Protein AF-W4RSF4-F1 (afdb_monomer)

Organism: NCBI:txid1294265

InterPro domains:
  IPR002125 Cytidine and deoxycytidylate deaminase domain [PF00383] (5-80)
  IPR002125 Cytidine and deoxycytidylate deaminase domain [PS51747] (5-84)
  IPR015517 Deoxycytidylate deaminase-related [PTHR11086] (2-81)
  IPR016193 Cytidine deaminase-like [SSF53927] (7-80)

Secondary structure (DSSP, 8-state):
-PPPPHHHHHHHHHHHHHTT---TT---EEEEEETTEEEEEEE-EEPTTS--HHHH---B-TTS-B-SEEPHHHHHHHHHHT--

Nearest PDB structures (foldseek):
  2hvv-assembly1_A  TM=9.332E-01  e=1.059E-07  Streptococcus mutans
  4p9e-assembly1_A  TM=8.633E-01  e=1.057E-04  Cyanophage S-TIM5
  4p9c-assembly1_J  TM=8.025E-01  e=9.254E-05  Cyanophage S-TIM5
  1vq2-assembly1_A  TM=8.000E-01  e=4.262E-04  Tequatrovirus T4
  2fl4-assembly1_A-2  TM=3.720E-01  e=7.394E+00  Enterococcus faecalis V583

Foldseek 3Di:
DDDDDLVVVQVVVQVVQLVPALAPVDRGKDFDDDPSDTLFIFIWFADPPDDTCNGVNFDQDPVRDGPRTDHRVRRRVVGSVVPD

Sequence (84 aa):
MERKSWDEYFLDIAEEVGTRSTCPRLHVGCVIVKDKHIVSTGYNGSIHGHEHCEDAGCLINEQGRCIRTLHAEENAVLHADRGF

Solvent-accessible surface area (backbone atoms only — not comparable to full-atom values): 4821 Å² total; per-residue (Å²): 135,82,83,73,53,71,67,59,50,50,48,54,49,15,54,59,43,10,71,72,27,37,36,95,89,63,64,36,35,28,66,44,71,53,97,92,36,78,68,27,53,15,33,22,30,37,56,91,97,53,75,34,31,79,77,72,46,74,41,66,47,99,85,73,44,67,70,53,43,45,48,13,61,57,38,16,53,58,52,43,62,76,69,122

Structure (mmCIF, N/CA/C/O backbone):
data_AF-W4RSF4-F1
#
_entry.id   AF-W4RSF4-F1
#
loop_
_atom_site.group_PDB
_atom_site.id
_atom_site.type_symbol
_atom_site.label_atom_id
_atom_site.label_alt_id
_atom_site.label_comp_id
_atom_site.label_asym_id
_atom_site.label_entity_id
_atom_site.label_seq_id
_atom_site.pdbx_PDB_ins_code
_atom_site.Cartn_x
_atom_site.Cartn_y
_atom_site.Cartn_z
_atom_site.occupancy
_atom_site.B_iso_or_equiv
_atom_site.auth_seq_id
_atom_site.auth_comp_id
_atom_site.auth_asym_id
_atom_site.auth_atom_id
_atom_site.pdbx_PDB_model_num
ATOM 1 N N . MET A 1 1 ? 4.036 2.476 26.829 1.00 74.44 1 MET A N 1
ATOM 2 C CA . MET A 1 1 ? 3.483 2.631 25.471 1.00 74.44 1 MET A CA 1
ATOM 3 C C . MET A 1 1 ? 1.977 2.701 25.624 1.00 74.44 1 MET A C 1
ATOM 5 O O . MET A 1 1 ? 1.420 1.806 26.251 1.00 74.44 1 MET A O 1
ATOM 9 N N . GLU A 1 2 ? 1.357 3.797 25.200 1.00 91.94 2 GLU A N 1
ATOM 10 C CA . GLU A 1 2 ? -0.094 3.977 25.304 1.00 91.94 2 GLU A CA 1
ATOM 11 C C . GLU A 1 2 ? -0.800 3.202 24.182 1.00 91.94 2 GLU A C 1
ATOM 13 O O . GLU A 1 2 ? -0.215 2.955 23.124 1.00 91.94 2 GLU A O 1
ATOM 18 N N . ARG A 1 3 ? -2.031 2.746 24.429 1.00 95.88 3 ARG A N 1
ATOM 19 C CA . ARG A 1 3 ? -2.805 2.001 23.433 1.00 95.88 3 ARG A CA 1
ATOM 20 C C . ARG A 1 3 ? -3.298 2.975 22.363 1.00 95.88 3 ARG A C 1
ATOM 22 O O . ARG A 1 3 ? -4.050 3.885 22.690 1.00 95.88 3 ARG A O 1
ATOM 29 N N . LYS A 1 4 ? -2.921 2.736 21.105 1.00 97.06 4 LYS A N 1
ATOM 30 C CA . LYS A 1 4 ? -3.390 3.519 19.954 1.00 97.06 4 LYS A CA 1
ATOM 31 C C . LYS A 1 4 ? -4.916 3.487 19.834 1.00 97.06 4 LYS A C 1
ATOM 33 O O . LYS A 1 4 ? -5.552 2.469 20.144 1.00 97.06 4 LYS A O 1
ATOM 38 N N . SER A 1 5 ? -5.490 4.591 19.364 1.00 97.94 5 SER A N 1
ATOM 39 C CA . SER A 1 5 ? -6.877 4.625 18.904 1.00 97.94 5 SER A CA 1
ATOM 40 C C . SER A 1 5 ? -7.064 3.708 17.689 1.00 97.94 5 SER A C 1
ATOM 42 O O . SER A 1 5 ? -6.101 3.253 17.070 1.00 97.94 5 SER A O 1
ATOM 44 N N . TRP A 1 6 ? -8.318 3.408 17.346 1.00 97.81 6 TRP A N 1
ATOM 45 C CA . TRP A 1 6 ? -8.608 2.597 16.162 1.00 97.81 6 TRP A CA 1
ATOM 46 C C . TRP A 1 6 ? -8.138 3.272 14.874 1.00 97.81 6 TRP A C 1
ATOM 48 O O . TRP A 1 6 ? -7.554 2.600 14.033 1.00 97.81 6 TRP A O 1
ATOM 58 N N . ASP A 1 7 ? -8.340 4.583 14.751 1.00 97.19 7 ASP A N 1
ATOM 59 C CA . ASP A 1 7 ? -7.954 5.330 13.554 1.00 97.19 7 ASP A CA 1
ATOM 60 C C . ASP A 1 7 ? -6.435 5.329 13.374 1.00 97.19 7 ASP A C 1
ATOM 62 O O . ASP A 1 7 ? -5.957 4.987 12.298 1.00 97.19 7 ASP A O 1
ATOM 66 N N . GLU A 1 8 ? -5.670 5.611 14.435 1.00 98.19 8 GLU A N 1
ATOM 67 C CA . GLU A 1 8 ? -4.203 5.533 14.392 1.00 98.19 8 GLU A CA 1
ATOM 68 C C . GLU A 1 8 ? -3.733 4.128 14.013 1.00 98.19 8 GLU A C 1
ATOM 70 O O . GLU A 1 8 ? -2.914 3.981 13.115 1.00 98.19 8 GLU A O 1
ATOM 75 N N . TYR A 1 9 ? -4.305 3.095 14.639 1.00 98.12 9 TYR A N 1
ATOM 76 C CA . TYR A 1 9 ? -3.970 1.706 14.338 1.00 98.12 9 TYR A CA 1
ATOM 77 C C . TYR A 1 9 ? -4.204 1.354 12.861 1.00 98.12 9 TYR A C 1
ATOM 79 O O . TYR A 1 9 ? -3.343 0.741 12.232 1.00 98.12 9 TYR A O 1
ATOM 87 N N . PHE A 1 10 ? -5.347 1.738 12.288 1.00 98.56 10 PHE A N 1
ATOM 88 C CA . PHE A 1 10 ? -5.641 1.445 10.884 1.00 98.56 10 PHE A CA 1
ATOM 89 C C . PHE A 1 10 ? -4.822 2.299 9.915 1.00 98.56 10 PHE A C 1
ATOM 91 O O . PHE A 1 10 ? -4.455 1.801 8.851 1.00 98.56 10 PHE A O 1
ATOM 98 N N . LEU A 1 11 ? -4.502 3.543 10.278 1.00 98.38 11 LEU A N 1
ATOM 99 C CA . LEU A 1 11 ? -3.623 4.400 9.485 1.00 98.38 11 LEU A CA 1
ATOM 100 C C . LEU A 1 11 ? -2.186 3.871 9.462 1.00 98.38 11 LEU A C 1
ATOM 102 O O . LEU A 1 11 ? -1.609 3.809 8.381 1.00 98.38 11 LEU A O 1
ATOM 106 N N . ASP A 1 12 ? -1.649 3.399 10.593 1.00 98.38 12 ASP A N 1
ATOM 107 C CA . ASP A 1 12 ? -0.327 2.755 10.619 1.00 98.38 12 ASP A CA 1
ATOM 108 C C . ASP A 1 12 ? -0.293 1.534 9.690 1.00 98.38 12 ASP A C 1
ATOM 110 O O . ASP A 1 12 ? 0.675 1.305 8.971 1.00 98.38 12 ASP A O 1
ATOM 114 N N . ILE A 1 13 ? -1.361 0.728 9.695 1.00 98.50 13 ILE A N 1
ATOM 115 C CA . ILE A 1 13 ? -1.454 -0.447 8.823 1.00 98.50 13 ILE A CA 1
ATOM 116 C C . ILE A 1 13 ? -1.545 -0.021 7.359 1.00 98.50 13 ILE A C 1
ATOM 118 O O . ILE A 1 13 ? -0.937 -0.666 6.510 1.00 98.50 13 ILE A O 1
ATOM 122 N N . ALA A 1 14 ? -2.289 1.038 7.037 1.00 98.56 14 ALA A N 1
ATOM 123 C CA . ALA A 1 14 ? -2.350 1.557 5.674 1.00 98.56 14 ALA A CA 1
ATOM 124 C C . ALA A 1 14 ? -0.974 2.044 5.200 1.00 98.56 14 ALA A C 1
ATOM 126 O O . ALA A 1 14 ? -0.591 1.760 4.065 1.00 98.56 14 ALA A O 1
ATOM 127 N N . GLU A 1 15 ? -0.214 2.707 6.070 1.00 98.50 15 GLU A N 1
ATOM 128 C CA . GLU A 1 15 ? 1.164 3.113 5.793 1.00 98.50 15 GLU A CA 1
ATOM 129 C C . GLU A 1 15 ? 2.066 1.892 5.559 1.00 98.50 15 GLU A C 1
ATOM 131 O O . GLU A 1 15 ? 2.731 1.813 4.524 1.00 98.50 15 GLU A O 1
ATOM 136 N N . GLU A 1 16 ? 1.999 0.887 6.438 1.00 98.62 16 GLU A N 1
ATOM 137 C CA . GLU A 1 16 ? 2.761 -0.361 6.312 1.00 98.62 16 GLU A CA 1
ATOM 138 C C . GLU A 1 16 ? 2.409 -1.123 5.024 1.00 98.62 16 GLU A C 1
ATOM 140 O O . GLU A 1 16 ? 3.292 -1.584 4.305 1.00 98.62 16 GLU A O 1
ATOM 145 N N . VAL A 1 17 ? 1.125 -1.212 4.664 1.00 98.31 17 VAL A N 1
ATOM 146 C CA . VAL A 1 17 ? 0.676 -1.806 3.394 1.00 98.31 17 VAL A CA 1
ATOM 147 C C . VAL A 1 17 ? 1.255 -1.037 2.202 1.00 98.31 17 VAL A C 1
ATOM 149 O O . VAL A 1 17 ? 1.703 -1.654 1.233 1.00 98.31 17 VAL A O 1
ATOM 152 N N . GLY A 1 18 ? 1.295 0.295 2.282 1.00 98.12 18 GLY A N 1
ATOM 153 C CA . GLY A 1 18 ? 1.862 1.165 1.252 1.00 98.12 18 GLY A CA 1
ATOM 154 C C . GLY A 1 18 ? 3.358 0.945 1.008 1.00 98.12 18 GLY A C 1
ATOM 155 O O . GLY A 1 18 ? 3.826 1.190 -0.105 1.00 98.12 18 GLY A O 1
ATOM 156 N N . THR A 1 19 ? 4.103 0.405 1.980 1.00 97.88 19 THR A N 1
ATOM 157 C CA . THR A 1 19 ? 5.532 0.070 1.807 1.00 97.88 19 THR A CA 1
ATOM 158 C C . THR A 1 19 ? 5.772 -0.985 0.726 1.00 97.88 19 THR A C 1
ATOM 160 O O . THR A 1 19 ? 6.854 -1.026 0.146 1.00 97.88 19 THR A O 1
ATOM 163 N N . ARG A 1 20 ? 4.757 -1.801 0.404 1.00 96.88 20 ARG A N 1
ATOM 164 C CA . ARG A 1 20 ? 4.799 -2.791 -0.685 1.00 96.88 20 ARG A CA 1
ATOM 165 C C . ARG A 1 20 ? 4.438 -2.227 -2.059 1.00 96.88 20 ARG A C 1
ATOM 167 O O . ARG A 1 20 ? 4.410 -2.987 -3.028 1.00 96.88 20 ARG A O 1
ATOM 174 N N . SER A 1 21 ? 4.122 -0.935 -2.150 1.00 97.25 21 SER A N 1
ATOM 175 C CA . SER A 1 21 ? 3.921 -0.269 -3.434 1.00 97.25 21 SER A CA 1
ATOM 176 C C . SER A 1 21 ? 5.137 -0.452 -4.330 1.00 97.25 21 SER A C 1
ATOM 178 O O . SER A 1 21 ? 6.269 -0.437 -3.868 1.00 97.25 21 SER A O 1
ATOM 180 N N . THR A 1 22 ? 4.873 -0.593 -5.623 1.00 96.44 22 THR A N 1
ATOM 181 C CA . THR A 1 22 ? 5.912 -0.789 -6.645 1.00 96.44 22 THR A CA 1
ATOM 182 C C . THR A 1 22 ? 5.957 0.369 -7.640 1.00 96.44 22 THR A C 1
ATOM 184 O O . THR A 1 22 ? 6.478 0.234 -8.747 1.00 96.44 22 THR A O 1
ATOM 187 N N . CYS A 1 23 ? 5.342 1.507 -7.295 1.00 96.75 23 CYS A N 1
ATOM 188 C CA . CYS A 1 23 ? 5.361 2.719 -8.105 1.00 96.75 23 CYS A CA 1
ATOM 189 C C . CYS A 1 23 ? 6.234 3.787 -7.432 1.00 96.75 23 CYS A C 1
ATOM 191 O O . CYS A 1 23 ? 5.802 4.377 -6.441 1.00 96.75 23 CYS A O 1
ATOM 193 N N . PRO A 1 24 ? 7.390 4.159 -8.012 1.00 94.88 24 PRO A N 1
ATOM 194 C CA . PRO A 1 24 ? 8.317 5.098 -7.374 1.00 94.88 24 PRO A CA 1
ATOM 195 C C . PRO A 1 24 ? 7.778 6.536 -7.290 1.00 94.88 24 PRO A C 1
ATOM 197 O O . PRO A 1 24 ? 8.389 7.398 -6.667 1.00 94.88 24 PRO A O 1
ATOM 200 N N . ARG A 1 25 ? 6.647 6.834 -7.947 1.00 94.88 25 ARG A N 1
ATOM 201 C CA . ARG A 1 25 ? 6.020 8.164 -7.914 1.00 94.88 25 ARG A CA 1
ATOM 202 C C . ARG A 1 25 ? 5.289 8.435 -6.608 1.00 94.88 25 ARG A C 1
ATOM 204 O O . ARG A 1 25 ? 5.261 9.579 -6.168 1.00 94.88 25 ARG A O 1
ATOM 211 N N . LEU A 1 26 ? 4.624 7.417 -6.067 1.00 94.62 26 LEU A N 1
ATOM 212 C CA . LEU A 1 26 ? 3.837 7.526 -4.847 1.00 94.62 26 LEU A CA 1
ATOM 213 C C . LEU A 1 26 ? 3.548 6.131 -4.298 1.00 94.62 26 LEU A C 1
ATOM 215 O O . LEU A 1 26 ? 3.006 5.282 -5.011 1.00 94.62 26 LEU A O 1
ATOM 219 N N . HIS A 1 27 ? 3.864 5.943 -3.023 1.00 97.38 27 HIS A N 1
ATOM 220 C CA . HIS A 1 27 ? 3.558 4.733 -2.278 1.00 97.38 27 HIS A CA 1
ATOM 221 C C . HIS A 1 27 ? 2.208 4.931 -1.594 1.00 97.38 27 HIS A C 1
ATOM 223 O O . HIS A 1 27 ? 2.061 5.815 -0.754 1.00 97.38 27 HIS A O 1
ATOM 229 N N . VAL A 1 28 ? 1.209 4.153 -2.002 1.00 98.31 28 VAL A N 1
ATOM 230 C CA . VAL A 1 28 ? -0.162 4.255 -1.500 1.00 98.31 28 VAL A CA 1
ATOM 231 C C . VAL A 1 28 ? -0.566 2.907 -0.928 1.00 98.31 28 VAL A C 1
ATOM 233 O O . VAL A 1 28 ? -0.428 1.883 -1.600 1.00 98.31 28 VAL A O 1
ATOM 236 N N . GLY A 1 29 ? -1.086 2.918 0.295 1.00 98.31 29 GLY A N 1
ATOM 237 C CA . GLY A 1 29 ? -1.736 1.775 0.921 1.00 98.31 29 GLY A CA 1
ATOM 238 C C . GLY A 1 29 ? -3.173 2.105 1.310 1.00 98.31 29 GLY A C 1
ATOM 239 O O . GLY A 1 29 ? -3.520 3.253 1.583 1.00 98.31 29 GLY A O 1
ATOM 240 N N . CYS A 1 30 ? -4.023 1.087 1.298 1.00 98.50 30 CYS A N 1
ATOM 241 C CA . CYS A 1 30 ? -5.442 1.169 1.600 1.00 98.50 30 CYS A CA 1
ATOM 242 C C . CYS A 1 30 ? -5.837 0.003 2.510 1.00 98.50 30 CYS A C 1
ATOM 244 O O . CYS A 1 30 ? -5.387 -1.131 2.320 1.00 98.50 30 CYS A O 1
ATOM 246 N N . VAL A 1 31 ? -6.703 0.284 3.482 1.00 98.25 31 VAL A N 1
ATOM 247 C CA . VAL A 1 31 ? -7.288 -0.701 4.395 1.00 98.25 31 VAL A CA 1
ATOM 248 C C . VAL A 1 31 ? -8.797 -0.483 4.412 1.00 98.25 31 VAL A C 1
ATOM 250 O O . VAL A 1 31 ? -9.267 0.606 4.738 1.00 98.25 31 VAL A O 1
ATOM 253 N N . ILE A 1 32 ? -9.564 -1.519 4.075 1.00 97.75 32 ILE A N 1
ATOM 254 C CA . ILE A 1 32 ? -11.024 -1.522 4.196 1.00 97.75 32 ILE A CA 1
ATOM 255 C C . ILE A 1 32 ? -11.374 -2.154 5.538 1.00 97.75 32 ILE A C 1
ATOM 257 O O . ILE A 1 32 ? -11.026 -3.306 5.800 1.00 97.75 32 ILE A O 1
ATOM 261 N N . VAL A 1 33 ? -12.079 -1.406 6.383 1.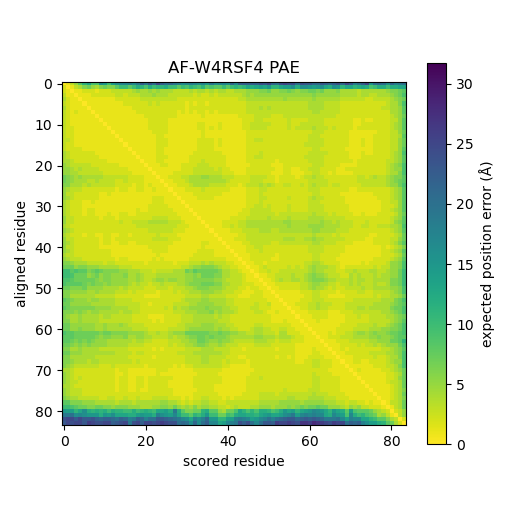00 97.38 33 VAL A N 1
ATOM 262 C CA . VAL A 1 33 ? -12.448 -1.826 7.738 1.00 97.38 33 VAL A CA 1
ATOM 263 C C . VAL A 1 33 ? -13.966 -1.874 7.873 1.00 97.38 33 VAL A C 1
ATOM 265 O O . VAL A 1 33 ? -14.665 -0.955 7.451 1.00 97.38 33 VAL A O 1
ATOM 268 N N . LYS A 1 34 ? -14.476 -2.927 8.513 1.00 96.00 34 LYS A N 1
ATOM 269 C CA . LYS A 1 34 ? -15.879 -3.065 8.910 1.00 96.00 34 LYS A CA 1
ATOM 270 C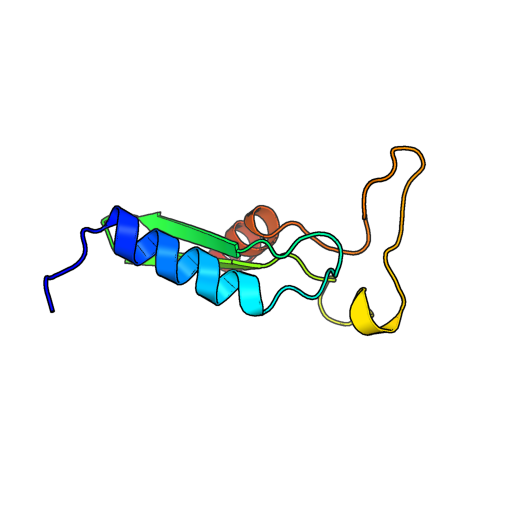 C . LYS A 1 34 ? -15.945 -3.553 10.350 1.00 96.00 34 LYS A C 1
ATOM 272 O O . LYS A 1 34 ? -15.286 -4.524 10.695 1.00 96.00 34 LYS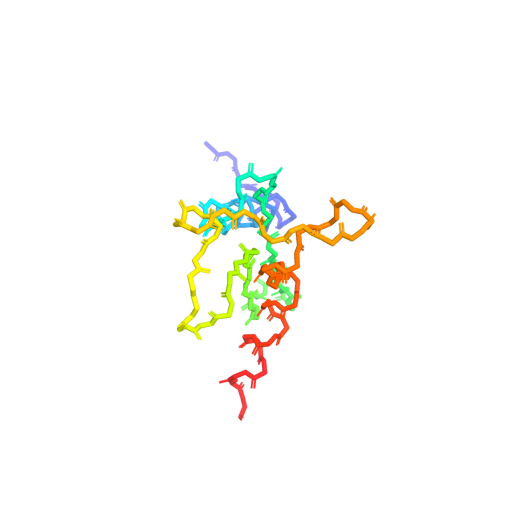 A O 1
ATOM 277 N N . ASP A 1 35 ? -16.706 -2.867 11.199 1.00 96.81 35 ASP A N 1
ATOM 278 C CA . ASP A 1 35 ? -16.888 -3.239 12.611 1.00 96.81 35 ASP A CA 1
ATOM 279 C C . ASP A 1 35 ? -15.561 -3.447 13.373 1.00 96.81 35 ASP A C 1
ATOM 281 O O . ASP A 1 35 ? -15.443 -4.333 14.214 1.00 96.81 35 ASP A O 1
ATOM 285 N N . LYS A 1 36 ? -14.548 -2.614 13.079 1.00 96.31 36 LYS A N 1
ATOM 286 C CA . LYS A 1 36 ? -13.165 -2.703 13.609 1.00 96.31 36 LYS A CA 1
ATOM 287 C C . LYS A 1 36 ? -12.395 -3.966 13.194 1.00 96.31 36 LYS A C 1
ATOM 289 O O . LYS A 1 36 ? -11.336 -4.248 13.751 1.00 96.31 36 LYS A O 1
ATOM 294 N N . HIS A 1 37 ? -12.878 -4.689 12.190 1.00 95.44 37 HIS A N 1
ATOM 295 C CA . HIS A 1 37 ? -12.172 -5.783 11.537 1.00 95.44 37 HIS A CA 1
ATOM 296 C C . HIS A 1 37 ? -11.689 -5.352 10.155 1.00 95.44 37 HIS A C 1
ATOM 298 O O . HIS A 1 37 ? -12.424 -4.729 9.389 1.00 95.44 37 HIS A O 1
ATOM 304 N N . ILE A 1 38 ? -10.444 -5.696 9.831 1.00 96.88 38 ILE A N 1
ATOM 305 C CA . ILE A 1 38 ? -9.898 -5.493 8.490 1.00 96.88 38 ILE A CA 1
ATOM 306 C C . ILE A 1 38 ? -10.563 -6.507 7.561 1.00 96.88 38 ILE A C 1
ATOM 308 O O . ILE A 1 38 ? -10.472 -7.711 7.789 1.00 96.88 38 ILE A O 1
ATOM 312 N N . VAL A 1 39 ? -11.243 -6.004 6.536 1.00 96.00 39 VAL A N 1
ATOM 313 C CA . VAL A 1 39 ? -11.889 -6.806 5.490 1.00 96.00 39 VAL A CA 1
ATOM 314 C C . VAL A 1 39 ? -10.892 -7.111 4.381 1.00 96.00 39 VAL A C 1
ATOM 316 O O . VAL A 1 39 ? -10.827 -8.233 3.894 1.00 96.00 39 VAL A O 1
ATOM 319 N N . SER A 1 40 ? -10.120 -6.104 3.976 1.00 97.44 40 SER A N 1
ATOM 320 C CA . SER A 1 40 ? -9.161 -6.214 2.883 1.00 97.44 40 SER A CA 1
ATOM 321 C C . SER A 1 40 ? -8.122 -5.101 2.960 1.00 97.44 40 SER A C 1
ATOM 323 O O . SER A 1 40 ? -8.345 -4.065 3.594 1.00 97.44 40 SER A O 1
ATOM 325 N N . THR A 1 41 ? -6.998 -5.310 2.288 1.00 97.62 41 THR A N 1
ATOM 326 C CA . THR A 1 41 ? -5.941 -4.321 2.103 1.00 97.62 41 THR A CA 1
ATOM 327 C C . THR A 1 41 ? -5.525 -4.268 0.639 1.00 97.62 41 THR A C 1
ATOM 329 O O . THR A 1 41 ? -5.752 -5.204 -0.131 1.00 97.62 41 THR A O 1
ATOM 332 N N . GLY A 1 42 ? -4.912 -3.162 0.238 1.00 97.25 42 GLY A N 1
ATOM 333 C CA . GLY A 1 42 ? -4.364 -3.009 -1.101 1.00 97.25 42 GLY A CA 1
ATOM 334 C C . GLY A 1 42 ? -3.268 -1.960 -1.131 1.00 97.25 42 GLY A C 1
ATOM 335 O O . GLY A 1 42 ? -3.284 -1.012 -0.354 1.00 97.25 42 GLY A O 1
ATOM 336 N N . TYR A 1 43 ? -2.315 -2.137 -2.035 1.00 97.94 43 TYR A N 1
ATOM 337 C CA . TYR A 1 43 ? -1.292 -1.149 -2.362 1.00 97.94 43 TYR A CA 1
ATOM 338 C C . TYR A 1 43 ? -1.289 -0.919 -3.868 1.00 97.94 43 TYR A C 1
ATOM 340 O O . TYR A 1 43 ? -1.755 -1.774 -4.628 1.00 97.94 43 TYR A O 1
ATOM 348 N N . ASN A 1 44 ? -0.792 0.225 -4.328 1.00 97.69 44 ASN A N 1
ATOM 349 C CA . ASN A 1 44 ? -0.725 0.483 -5.761 1.00 97.69 44 ASN A CA 1
ATOM 350 C C . ASN A 1 44 ? 0.412 -0.316 -6.420 1.00 97.69 44 ASN A C 1
ATOM 352 O O . ASN A 1 44 ? 1.572 -0.266 -6.006 1.00 97.69 44 ASN A O 1
ATOM 356 N N . GLY A 1 45 ? 0.080 -1.059 -7.470 1.00 96.56 45 GLY A N 1
ATOM 357 C CA . GLY A 1 45 ? 1.010 -1.969 -8.130 1.00 96.56 45 GLY A CA 1
ATOM 358 C C . GLY A 1 45 ? 0.457 -2.514 -9.436 1.00 96.56 45 GLY A C 1
ATOM 359 O O . GLY A 1 45 ? -0.735 -2.381 -9.720 1.00 96.56 45 GLY A O 1
ATOM 360 N N . SER A 1 46 ? 1.335 -3.085 -10.257 1.00 94.12 46 SER A N 1
ATOM 361 C CA . SER A 1 46 ? 0.936 -3.708 -11.517 1.00 94.12 46 SER A CA 1
ATOM 362 C C . SER A 1 46 ? -0.019 -4.876 -11.298 1.00 94.12 46 SER A C 1
ATOM 364 O O . SER A 1 46 ? -0.003 -5.540 -10.261 1.00 94.12 46 SER A O 1
ATOM 366 N N . ILE A 1 47 ? -0.836 -5.141 -12.315 1.00 90.94 47 ILE A N 1
ATOM 367 C CA . ILE A 1 47 ? -1.678 -6.337 -12.372 1.00 90.94 47 ILE A CA 1
ATOM 368 C C . ILE A 1 47 ? -0.787 -7.583 -12.253 1.00 90.94 47 ILE A C 1
ATOM 370 O O . ILE A 1 47 ? 0.333 -7.614 -12.765 1.00 90.94 47 ILE A O 1
ATOM 374 N N . HIS A 1 48 ? -1.292 -8.620 -11.583 1.00 86.69 48 HIS A N 1
ATOM 375 C CA . HIS A 1 48 ? -0.578 -9.884 -11.420 1.00 86.69 48 HIS A CA 1
ATOM 376 C C . HIS A 1 48 ? -0.080 -10.436 -12.767 1.00 86.69 48 HIS A C 1
ATOM 378 O O . HIS A 1 48 ? -0.849 -10.531 -13.722 1.00 86.69 48 HIS A O 1
ATOM 384 N N . GLY A 1 49 ? 1.200 -10.810 -12.827 1.00 89.12 49 GLY A N 1
ATOM 385 C CA . GLY A 1 49 ? 1.841 -11.338 -14.036 1.00 89.12 49 GLY A CA 1
ATOM 386 C C . GLY A 1 49 ? 2.404 -10.279 -14.993 1.00 89.12 49 GLY A C 1
ATOM 387 O O . GLY A 1 49 ? 2.979 -10.650 -16.012 1.00 89.12 49 GLY A O 1
ATOM 388 N N . HIS A 1 50 ? 2.280 -8.987 -14.675 1.00 92.62 50 HIS A N 1
ATOM 389 C CA . HIS A 1 50 ? 2.882 -7.894 -15.442 1.00 92.62 50 HIS A CA 1
ATOM 390 C C . HIS A 1 50 ? 4.061 -7.253 -14.704 1.00 92.62 50 HIS A C 1
ATOM 392 O O . HIS A 1 50 ? 4.126 -7.270 -13.478 1.00 92.62 50 HIS A O 1
ATOM 398 N N . GLU A 1 51 ? 4.971 -6.640 -15.463 1.00 94.56 51 GLU A N 1
ATOM 399 C CA . GLU A 1 51 ? 6.130 -5.923 -14.919 1.00 94.56 51 GLU A CA 1
ATOM 400 C C . GLU A 1 51 ? 5.711 -4.759 -14.019 1.00 94.56 51 GLU A C 1
ATOM 402 O O . GLU A 1 51 ? 4.770 -4.014 -14.339 1.00 94.56 51 GLU A O 1
ATOM 407 N N . HIS A 1 52 ? 6.450 -4.561 -12.929 1.00 95.56 52 HIS A N 1
ATOM 408 C CA . HIS A 1 52 ? 6.269 -3.440 -12.017 1.00 95.56 52 HIS A CA 1
ATOM 409 C C . HIS A 1 52 ? 6.929 -2.159 -12.545 1.00 95.56 52 HIS A C 1
ATOM 411 O O . HIS A 1 52 ? 7.768 -2.198 -13.447 1.00 95.56 52 HIS A O 1
ATOM 417 N N . CYS A 1 53 ? 6.550 -0.990 -12.009 1.00 96.62 53 CYS A N 1
ATOM 418 C CA . CYS A 1 53 ? 7.211 0.263 -12.400 1.00 96.62 53 CYS A CA 1
ATOM 419 C C . CYS A 1 53 ? 8.686 0.288 -11.982 1.00 96.62 53 CYS A C 1
ATOM 421 O O . CYS A 1 53 ? 9.466 1.003 -12.603 1.00 96.62 53 CYS A O 1
ATOM 423 N N . GLU A 1 54 ? 9.053 -0.457 -10.940 1.00 94.88 54 GLU A N 1
ATOM 424 C CA . GLU A 1 54 ? 10.442 -0.648 -10.508 1.00 94.88 54 GLU A CA 1
ATOM 425 C C . GLU A 1 54 ? 11.283 -1.387 -11.556 1.00 94.88 54 GLU A C 1
ATOM 427 O O . GLU A 1 54 ? 12.456 -1.064 -11.719 1.00 94.88 54 GLU A O 1
ATOM 432 N N . ASP A 1 55 ? 10.674 -2.303 -12.317 1.00 95.00 55 ASP A N 1
ATOM 433 C CA . ASP A 1 55 ? 11.368 -3.097 -13.335 1.00 95.00 55 ASP A CA 1
ATOM 434 C C . ASP A 1 55 ? 11.367 -2.407 -14.708 1.00 95.00 55 ASP A C 1
ATOM 436 O O . ASP A 1 55 ? 12.391 -2.326 -15.385 1.00 95.00 55 ASP A O 1
ATOM 440 N N . ALA A 1 56 ? 10.206 -1.896 -15.129 1.00 96.12 56 ALA A N 1
ATOM 441 C CA . ALA A 1 56 ? 9.957 -1.442 -16.502 1.00 96.12 56 ALA A CA 1
ATOM 442 C C . ALA A 1 56 ? 9.674 0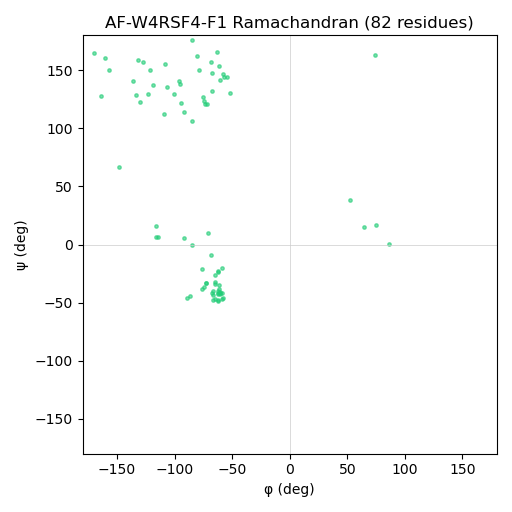.064 -16.622 1.00 96.12 56 ALA A C 1
ATOM 444 O O . ALA A 1 56 ? 9.290 0.556 -17.688 1.00 96.12 56 ALA A O 1
ATOM 445 N N . GLY A 1 57 ? 9.812 0.808 -15.523 1.00 96.12 57 GLY A N 1
ATOM 446 C CA . GLY A 1 57 ? 9.454 2.219 -15.453 1.00 96.12 57 GLY A CA 1
ATOM 447 C C . GLY A 1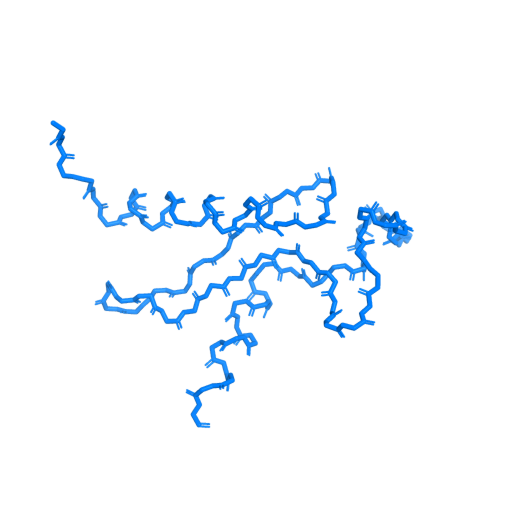 57 ? 7.941 2.467 -15.418 1.00 96.12 57 GLY A C 1
ATOM 448 O O . GLY A 1 57 ? 7.102 1.619 -15.746 1.00 96.12 57 GLY A O 1
ATOM 449 N N . CYS A 1 58 ? 7.564 3.680 -15.009 1.00 96.62 58 CYS A N 1
ATOM 450 C CA . CYS A 1 58 ? 6.165 4.099 -15.013 1.00 96.62 58 CYS A CA 1
ATOM 451 C C . CYS A 1 58 ? 5.639 4.228 -16.452 1.00 96.62 58 CYS A C 1
ATOM 453 O O . CYS A 1 58 ? 6.249 4.906 -17.276 1.00 96.62 58 CYS A O 1
ATOM 455 N N . LEU A 1 59 ? 4.464 3.655 -16.730 1.00 96.19 59 LEU A N 1
ATOM 456 C CA . LEU A 1 59 ? 3.740 3.901 -17.980 1.00 96.19 59 LEU A CA 1
ATOM 457 C C . LEU A 1 59 ? 2.906 5.173 -17.820 1.00 96.19 59 LEU A C 1
ATOM 459 O O . LEU A 1 59 ? 1.911 5.157 -17.098 1.00 96.19 59 LEU A O 1
ATOM 463 N N . ILE A 1 60 ? 3.329 6.273 -18.440 1.00 96.75 60 ILE A N 1
ATOM 464 C CA . ILE A 1 60 ? 2.709 7.591 -18.261 1.00 96.75 60 ILE A CA 1
ATOM 465 C C . ILE A 1 60 ? 1.785 7.916 -19.437 1.00 96.75 60 ILE A C 1
ATOM 467 O O . ILE A 1 60 ? 2.194 7.813 -20.590 1.00 96.75 60 ILE A O 1
ATOM 471 N N . ASN A 1 61 ? 0.547 8.323 -19.146 1.00 96.25 61 ASN A N 1
ATOM 472 C CA . ASN A 1 61 ? -0.400 8.789 -20.162 1.00 96.25 61 ASN A CA 1
ATOM 473 C C . ASN A 1 61 ? -0.220 10.287 -20.493 1.00 96.25 61 ASN A C 1
ATOM 475 O O . ASN A 1 61 ? 0.545 10.997 -19.842 1.00 96.25 61 ASN A O 1
ATOM 479 N N . GLU A 1 62 ? -0.981 10.796 -21.466 1.00 96.62 62 GLU A N 1
ATOM 480 C CA . GLU A 1 62 ? -0.936 12.205 -21.906 1.00 96.62 62 GLU A CA 1
ATOM 481 C C . GLU A 1 62 ? -1.247 13.222 -20.791 1.00 96.62 62 GLU A C 1
ATOM 483 O O . GLU A 1 62 ? -0.861 14.384 -20.873 1.00 96.62 62 GLU A O 1
ATOM 488 N N . GLN A 1 63 ? -1.914 12.787 -19.718 1.00 95.44 63 GLN A N 1
ATOM 489 C CA . GLN A 1 63 ? -2.246 13.608 -18.550 1.00 95.44 63 GLN A CA 1
ATOM 490 C C . GLN A 1 63 ? -1.178 13.537 -17.444 1.00 95.44 63 GLN A C 1
ATOM 492 O O . GLN A 1 63 ? -1.391 14.051 -16.345 1.00 95.44 63 GLN A O 1
ATOM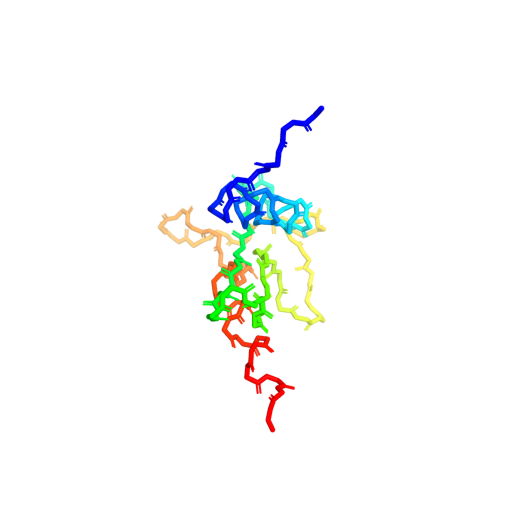 497 N N . GLY A 1 64 ? -0.048 12.864 -17.685 1.00 94.38 64 GLY A N 1
ATOM 498 C CA . GLY A 1 64 ? 1.032 12.720 -16.707 1.00 94.38 64 GLY A CA 1
ATOM 499 C C . GLY A 1 64 ? 0.744 11.719 -15.580 1.00 94.38 64 GLY A C 1
ATOM 500 O O . GLY A 1 64 ? 1.417 11.751 -14.545 1.00 94.38 64 GLY A O 1
ATOM 501 N N . ARG A 1 65 ? -0.251 10.836 -15.744 1.00 93.56 65 ARG A N 1
ATOM 502 C CA . ARG A 1 65 ? -0.629 9.815 -14.751 1.00 93.56 65 ARG A CA 1
ATOM 503 C C . ARG A 1 65 ? 0.023 8.477 -15.070 1.00 93.56 65 ARG A C 1
ATOM 505 O O . ARG A 1 65 ? 0.087 8.085 -16.232 1.00 93.56 65 ARG A O 1
ATOM 512 N N . CYS A 1 66 ? 0.473 7.768 -14.033 1.00 96.00 66 CYS A N 1
ATOM 513 C CA . CYS A 1 66 ? 0.917 6.386 -14.184 1.00 96.00 66 CYS A CA 1
ATOM 514 C C . CYS A 1 66 ? -0.303 5.480 -14.361 1.00 96.00 66 CYS A C 1
ATOM 516 O O . CYS A 1 66 ? -1.183 5.483 -13.509 1.00 96.00 66 CYS A O 1
ATOM 518 N N . ILE A 1 67 ? -0.334 4.721 -15.451 1.00 95.50 67 ILE A N 1
ATOM 519 C CA . ILE A 1 67 ? -1.413 3.787 -15.798 1.00 95.50 67 ILE A CA 1
ATOM 520 C C . ILE A 1 67 ? -0.949 2.322 -15.790 1.00 95.50 67 ILE A C 1
ATOM 522 O O . ILE A 1 67 ? -1.697 1.437 -16.186 1.00 95.50 67 ILE A O 1
ATOM 526 N N . ARG A 1 68 ? 0.295 2.051 -15.361 1.00 95.81 68 ARG A N 1
ATOM 527 C CA . ARG A 1 68 ? 0.803 0.678 -15.184 1.00 95.81 68 ARG A CA 1
ATOM 528 C C . ARG A 1 68 ? 0.215 0.020 -13.935 1.00 95.81 68 ARG A C 1
ATOM 530 O O . ARG A 1 68 ? -0.032 -1.181 -13.923 1.00 95.81 68 ARG A O 1
ATOM 537 N N . THR A 1 69 ? 0.028 0.809 -12.883 1.00 96.50 69 THR A N 1
ATOM 538 C CA . THR A 1 69 ? -0.442 0.330 -11.586 1.00 96.50 69 THR A CA 1
ATOM 539 C C . THR A 1 69 ? -1.943 0.488 -11.445 1.00 96.50 69 THR A C 1
ATOM 541 O O . THR A 1 69 ? -2.465 1.564 -11.733 1.00 96.50 69 THR A O 1
ATOM 544 N N . LEU A 1 70 ? -2.596 -0.528 -10.887 1.00 96.12 70 LEU A N 1
ATOM 545 C CA . LEU A 1 70 ? -3.871 -0.333 -10.209 1.00 96.12 70 LEU A CA 1
ATOM 546 C C . LEU A 1 70 ? -3.643 0.491 -8.944 1.00 96.12 70 LEU A C 1
ATOM 548 O O . LEU A 1 70 ? -2.582 0.411 -8.313 1.00 96.12 70 LEU A O 1
ATOM 552 N N . HIS A 1 71 ? -4.636 1.289 -8.590 1.00 97.38 71 HIS A N 1
ATOM 553 C CA . HIS A 1 71 ? -4.643 2.055 -7.357 1.00 97.38 71 HIS A CA 1
ATOM 554 C C . HIS A 1 71 ? -4.767 1.125 -6.138 1.00 97.38 71 HIS A C 1
ATOM 556 O O . HIS A 1 71 ? -5.241 -0.011 -6.234 1.00 97.38 71 HIS A O 1
ATOM 562 N N . ALA A 1 72 ? -4.327 1.603 -4.973 1.00 98.06 72 ALA A N 1
ATOM 563 C CA . ALA A 1 72 ? -4.374 0.823 -3.737 1.00 98.06 72 ALA A CA 1
ATOM 564 C C . ALA A 1 72 ? -5.817 0.464 -3.355 1.00 98.06 72 ALA A C 1
ATOM 566 O O . ALA A 1 72 ? -6.097 -0.650 -2.924 1.00 98.06 72 ALA A O 1
ATOM 567 N N . GLU A 1 73 ? -6.727 1.404 -3.575 1.00 97.69 73 GLU A N 1
ATOM 568 C CA . GLU A 1 73 ? -8.158 1.315 -3.322 1.00 97.69 73 GLU A CA 1
ATOM 569 C C . GLU A 1 73 ? -8.826 0.292 -4.248 1.00 97.69 73 GLU A C 1
ATOM 571 O O . GLU A 1 73 ? -9.613 -0.535 -3.790 1.00 97.69 73 GLU A O 1
ATOM 576 N N . GLU A 1 74 ? -8.465 0.294 -5.536 1.00 96.50 74 GLU A N 1
ATOM 577 C CA . GLU A 1 74 ? -8.942 -0.697 -6.510 1.00 96.50 74 GLU A CA 1
ATOM 578 C C . GLU A 1 74 ? -8.489 -2.100 -6.109 1.00 96.50 74 GLU A C 1
ATOM 580 O O . GLU A 1 74 ? -9.305 -3.020 -6.041 1.00 96.50 74 GLU A O 1
ATOM 585 N N . ASN A 1 75 ? -7.206 -2.258 -5.770 1.00 95.31 75 ASN A N 1
ATOM 586 C CA . ASN A 1 75 ? -6.678 -3.529 -5.287 1.00 95.31 75 ASN A CA 1
ATOM 587 C C . ASN A 1 75 ? -7.374 -3.979 -3.995 1.00 95.31 75 ASN A C 1
ATOM 589 O O . ASN A 1 75 ? -7.732 -5.150 -3.890 1.00 95.31 75 ASN A O 1
ATOM 593 N N . ALA A 1 76 ? -7.633 -3.076 -3.045 1.00 95.94 76 ALA A N 1
ATOM 594 C CA . ALA A 1 76 ? -8.330 -3.415 -1.806 1.00 95.94 76 ALA A CA 1
ATOM 595 C C . ALA A 1 76 ? -9.759 -3.924 -2.066 1.00 95.94 76 ALA A C 1
ATOM 597 O O . ALA A 1 76 ? -10.167 -4.926 -1.474 1.00 95.94 76 ALA A O 1
ATOM 598 N N . VAL A 1 77 ? -10.502 -3.294 -2.982 1.00 95.44 77 VAL A N 1
ATOM 599 C CA . VAL A 1 77 ? -11.847 -3.747 -3.381 1.00 95.44 77 VAL A CA 1
ATOM 600 C C . VAL A 1 77 ? -11.786 -5.092 -4.107 1.00 95.44 77 VAL A C 1
ATOM 602 O O . VAL A 1 77 ? -12.505 -6.017 -3.738 1.00 95.44 77 VAL A O 1
ATOM 605 N N . LEU A 1 78 ? -10.890 -5.242 -5.087 1.00 92.50 78 LEU A N 1
ATOM 606 C CA . LEU A 1 78 ? -10.725 -6.493 -5.836 1.00 92.50 78 LEU A CA 1
ATOM 607 C C . LEU A 1 78 ? -10.300 -7.660 -4.934 1.00 92.50 78 LEU A C 1
ATOM 609 O O 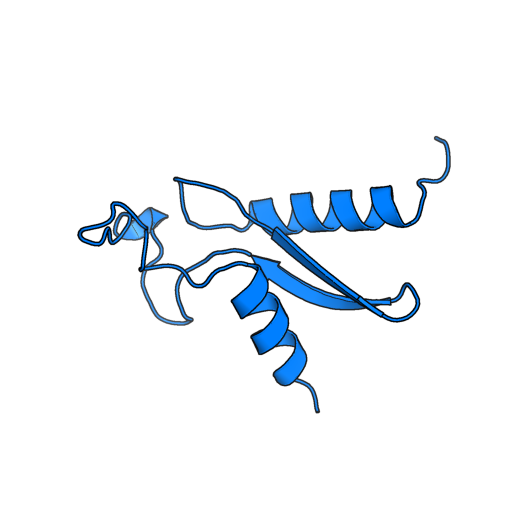. LEU A 1 78 ? -10.696 -8.798 -5.168 1.00 92.50 78 LEU A O 1
ATOM 613 N N . HIS A 1 79 ? -9.494 -7.404 -3.902 1.00 87.38 79 HIS A N 1
ATOM 614 C CA . HIS A 1 79 ? -9.114 -8.419 -2.921 1.00 87.38 79 HIS A CA 1
ATOM 615 C C . HIS A 1 79 ? -10.252 -8.786 -1.970 1.00 87.38 79 HIS A C 1
ATOM 617 O O . HIS A 1 79 ? -10.352 -9.954 -1.602 1.00 87.38 79 HIS A O 1
ATOM 623 N N . ALA A 1 80 ? -11.123 -7.834 -1.621 1.00 87.12 80 ALA A N 1
ATOM 624 C CA . ALA A 1 80 ? -12.308 -8.113 -0.813 1.00 87.12 80 ALA A CA 1
ATOM 625 C C . ALA A 1 80 ? -13.297 -9.037 -1.549 1.00 87.12 80 ALA A C 1
ATOM 627 O O . ALA A 1 80 ? -13.943 -9.866 -0.918 1.00 87.12 80 ALA A O 1
ATOM 628 N N . ASP A 1 81 ? -13.383 -8.918 -2.878 1.00 79.38 81 ASP A N 1
ATOM 629 C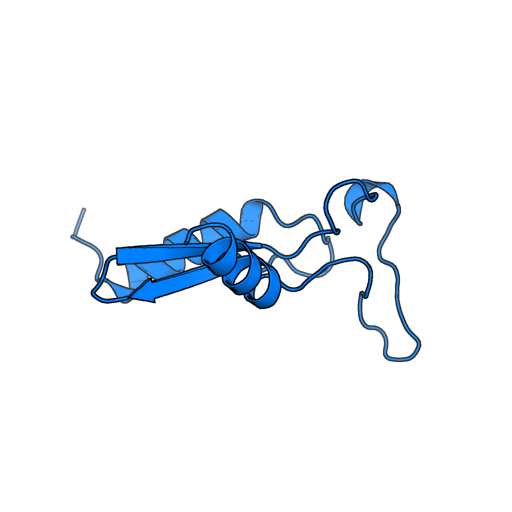 CA . ASP A 1 81 ? -14.263 -9.731 -3.730 1.00 79.38 81 ASP A CA 1
ATOM 630 C C . ASP A 1 81 ? -13.741 -11.164 -3.958 1.00 79.38 81 ASP A C 1
ATOM 632 O O . ASP A 1 81 ? -14.507 -12.083 -4.220 1.00 79.38 81 ASP A O 1
ATOM 636 N N . ARG A 1 82 ? -12.434 -11.411 -3.775 1.00 67.25 82 ARG A N 1
ATOM 637 C CA . ARG A 1 82 ? -11.816 -12.749 -3.927 1.00 67.25 82 ARG A CA 1
ATOM 638 C C . ARG A 1 82 ? -12.184 -13.744 -2.810 1.00 67.25 82 ARG A C 1
ATOM 640 O O . ARG A 1 82 ? -11.578 -14.813 -2.734 1.00 67.25 82 ARG A O 1
ATOM 647 N N . GLY A 1 83 ? -13.154 -13.408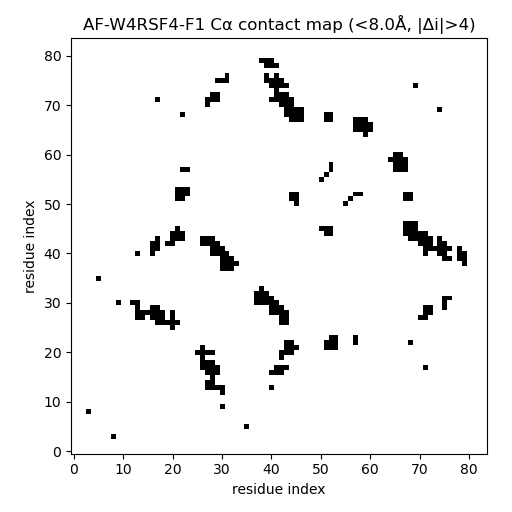 -1.957 1.00 56.94 83 GLY A N 1
ATOM 648 C CA . GLY A 1 83 ? -13.590 -14.204 -0.814 1.00 56.94 83 GLY A CA 1
ATOM 649 C C . GLY A 1 83 ? -15.074 -14.048 -0.474 1.00 56.94 83 GLY A C 1
ATOM 650 O O . GLY A 1 83 ? -15.385 -13.574 0.617 1.00 56.94 83 GLY A O 1
ATOM 651 N N . PHE A 1 84 ? -15.947 -14.510 -1.379 1.00 41.81 84 PHE A N 1
ATOM 652 C CA . PHE A 1 84 ? -17.215 -15.204 -1.095 1.00 41.81 84 PHE A CA 1
ATOM 653 C C . PHE A 1 84 ? -17.412 -16.347 -2.095 1.00 41.81 84 PHE A C 1
ATOM 655 O O . PHE A 1 84 ? -17.153 -16.126 -3.299 1.00 41.81 84 PHE A O 1
#

Radius of gyration: 14.41 Å; Cα contacts (8 Å, |Δi|>4): 154; chains: 1; bounding box: 29×29×47 Å

Mean predicted aligned error: 3.49 Å

pLDDT: mean 94.15, std 8.63, range [41.81, 98.62]

=== Feature glossary ===
Feature key, reading from the visual/contextual features back to the raw sequence:

Rendered structure images. Structure images are PyMOL renders from six orthogonal camera directions. Cartoon representation draws helices as coils and strands as arrows; sticks shows the backbone as bonds; surface shows the solvent-excluded envelope. Rainbow coloring maps sequence position to hue (blue→red, N→C); chain coloring assigns a distinct color per polypeptide.

Contact-map, Ramachandran, and PAE plots. Three diagnostic plots accompany the record. The Cα contact map visualizes the tertiary structure as a 2D adjacency matrix (8 Å cutoff, sequence-local contacts suppressed). The Ramachandran plot shows the distribution of backbone (φ, ψ) torsions, with points in the α and β basins reflecting secondary structure content. The PAE plot shows AlphaFold's inter-residue confidence as a color matrix.

InterPro / GO / CATH / organism. The annotation block draws on four external resources. InterPro: which protein families and domains the sequence belongs to. GO: standardized terms for what the protein does, what process it participates in, and where in the cell it acts. CATH: which structural fold it has in the CATH hierarchy. Organism: the species of origin.

Nearest PDB structures. Structural nearest neighbors (via Foldseek easy-search vs the PDB). Reported per hit: target PDB id, E-value, and alignment TM-score. A TM-score above ~0.5 is the conventional threshold for 'same fold'.

Predicted aligned error. Predicted aligned error is AlphaFold's pairwise confidence. Unlike pLDDT (per-residue), PAE is per-residue-pair and captures whether two parts of the structure are correctly placed relative to each other. Units are ångströms of expected positional error.

Solvent-accessible surface area. SASA measures how much of the protein is reachable by solvent. It is computed by rolling a water-sized probe over the atomic surface and summing the exposed area (Å²). Per-residue SASA distinguishes core (buried, low SASA) from surface (exposed, high SASA) residues; total SASA is a whole-molecule size measure.

B-factor. Crystallographic B-factors measure how much each atom's electron density is smeared out, in Å². They rise in mobile loops and surface residues and fall in the buried interior. In AlphaFold models this column is repurposed to hold pLDDT instead.

pLDDT. For AlphaFold models, the B-factor field carries pLDDT — the model's own estimate of local accuracy on a 0–100 scale. Regions with pLDDT<50 should be treated as essentially unmodeled; they often correspond to intrinsically disordered segments.

Backbone torsions (φ/ψ). φ (phi) and ψ (psi) are the two rotatable backbone dihedrals per residue: φ is the C(i-1)–N–Cα–C torsion, ψ is the N–Cα–C–N(i+1) torsion, both in degrees on (−180°, 180°]. α-helical residues cluster near (−60°, −45°); β-strand residues near (−120°, +130°). A Ramachandran plot is simply a scatter of (φ, ψ) for every residue.

Radius of gyration, Cα contacts, bounding box. Radius of gyration (Rg) is the root-mean-square distance of Cα atoms from their centroid — a single number for overall size and compactness. A globular domain of N residues has Rg ≈ 2.2·N^0.38 Å; an extended or disordered chain has a much larger Rg. The Cα contact count is the number of residue pairs whose Cα atoms are within 8 Å and are more than four positions apart in sequence — a standard proxy for tertiary packing density. The bounding box is the smallest axis-aligned box enclosing all Cα atoms.

Secondary structure (3-state, P-SEA). Three-state secondary structure (P-SEA) collapses the eight DSSP classes into helix (a), strand (b), and coil (c). P-SEA assigns these from Cα geometry alone — distances and angles — without requiring backbone oxygens, so it works on any Cα trace.

Secondary structure (8-state, DSSP). Secondary structure is the local, repeating backbone conformation. DSSP classifies it into eight states by reading the hydrogen-bond network: three helix types (H, G, I), two β types (E, B), two non-regular types (T, S), and unstructured coil (-).

Foldseek 3Di. The Foldseek 3Di string encodes local tertiary geometry as a 20-letter alphabet — one character per residue — derived from the relative positions of nearby Cα atoms. Unlike the amino-acid sequence, 3Di is a direct function of the 3D structure, so two proteins with the same fold have similar 3Di strings even at low sequence identity.

mmCIF coordinates. Structure coordinates are given as an mmCIF _atom_site loop: one row per atom with element, residue name, chain id, sequence number, and x/y/z position in Å. Only the four main-chain atoms per residue are included here; side chains are omitted to keep the record compact.

Sequence. This is the polypeptide sequence — one letter per residue, N-terminus first. Length ranges from a few dozen residues for small domains to over a thousand for large multi-domain proteins.